Protein AF-A0A432DTK6-F1 (afdb_monomer_lite)

Organism: NCBI:txid651561

Foldseek 3Di:
DVVVVDDQCDADPVRDGLVNVCVVVVHDSVVVVVVVPDDDDPDPCPDAFWWALDLVDQFIWGRHDQFWIWTWFQDPQGIWIFTWTADPQFIFTDGTDPPGDDDPQDPRVQWDRPDGQWGWHDPDNFKIKIQGQATQGNVVRDHDCRFDRRDPDTDRIDMITGDD

Structure (mmCIF, N/CA/C/O backbone):
data_AF-A0A432DTK6-F1
#
_entry.id   AF-A0A432DTK6-F1
#
loop_
_atom_site.group_PDB
_atom_site.id
_atom_site.type_symbol
_atom_site.label_atom_id
_atom_site.label_alt_id
_atom_site.label_comp_id
_atom_site.label_asym_id
_atom_site.label_entity_id
_atom_site.label_seq_id
_atom_site.pdbx_PDB_ins_code
_atom_site.Cartn_x
_atom_site.Cartn_y
_atom_site.Cartn_z
_atom_site.occupancy
_atom_site.B_iso_or_equiv
_atom_site.auth_seq_id
_atom_site.auth_comp_id
_atom_site.auth_asym_id
_atom_site.auth_atom_id
_atom_site.pdbx_PDB_model_num
ATOM 1 N N . MET A 1 1 ? -12.826 -18.200 9.653 1.00 53.53 1 MET A N 1
ATOM 2 C CA . MET A 1 1 ? -12.630 -18.728 8.283 1.00 53.53 1 MET A CA 1
ATOM 3 C C . MET A 1 1 ? -13.730 -19.700 7.883 1.00 53.53 1 MET A C 1
ATOM 5 O O . MET A 1 1 ? -14.497 -19.315 7.019 1.00 53.53 1 MET A O 1
ATOM 9 N N . ILE A 1 2 ? -13.901 -20.875 8.508 1.00 51.69 2 ILE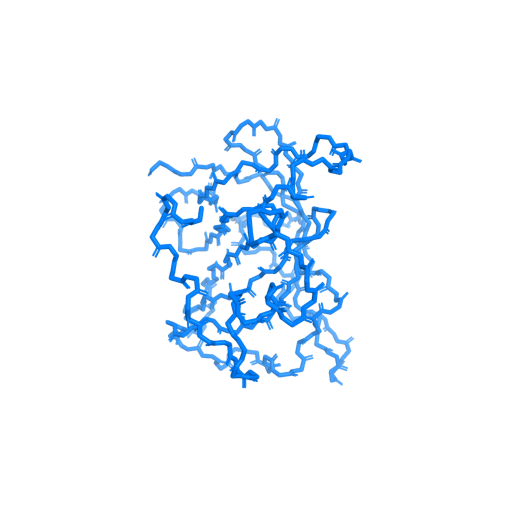 A N 1
ATOM 10 C CA . ILE A 1 2 ? -15.071 -21.742 8.206 1.00 51.69 2 ILE A CA 1
ATOM 11 C C . ILE A 1 2 ? -16.378 -21.043 8.609 1.00 51.69 2 ILE A C 1
ATOM 13 O O . ILE A 1 2 ? -17.285 -20.911 7.795 1.00 51.69 2 ILE A O 1
ATOM 17 N N . ASP A 1 3 ? -16.402 -20.431 9.797 1.00 49.16 3 ASP A N 1
ATOM 18 C CA . ASP A 1 3 ? -17.518 -19.582 10.254 1.00 49.16 3 ASP A CA 1
ATOM 19 C C . ASP A 1 3 ? -17.681 -18.283 9.438 1.00 49.16 3 ASP A C 1
ATOM 21 O O . ASP A 1 3 ? -18.629 -17.529 9.631 1.00 49.16 3 ASP A O 1
ATOM 25 N N . SER A 1 4 ? -16.746 -18.014 8.523 1.00 58.16 4 SER A N 1
ATOM 26 C CA . SER A 1 4 ? -16.719 -16.848 7.633 1.00 58.16 4 SER A CA 1
ATOM 27 C C . SER A 1 4 ? -16.966 -17.233 6.164 1.00 58.16 4 SER A C 1
ATOM 29 O O . SER A 1 4 ? -16.814 -16.385 5.292 1.00 58.16 4 SER A O 1
ATOM 31 N N . GLY A 1 5 ? -17.327 -18.495 5.885 1.00 54.75 5 GLY A N 1
ATOM 32 C CA . GLY A 1 5 ? -17.690 -18.978 4.547 1.00 54.75 5 GLY A CA 1
ATOM 33 C C . GLY A 1 5 ? -16.541 -19.485 3.666 1.00 54.75 5 GLY A C 1
ATOM 34 O O . GLY A 1 5 ? -16.762 -19.694 2.479 1.00 54.75 5 GLY A O 1
ATOM 35 N N . ALA A 1 6 ? -15.335 -19.689 4.205 1.00 68.00 6 ALA A N 1
ATOM 36 C CA . ALA A 1 6 ? -14.233 -20.283 3.443 1.00 68.00 6 ALA A CA 1
ATOM 37 C C . ALA A 1 6 ? -14.480 -21.783 3.191 1.00 68.00 6 ALA A C 1
ATOM 39 O O . ALA A 1 6 ? -14.769 -22.520 4.138 1.00 68.00 6 ALA A O 1
ATOM 40 N N . ASP A 1 7 ? -14.334 -22.230 1.939 1.00 77.88 7 ASP A N 1
ATOM 41 C CA . ASP A 1 7 ? -14.486 -23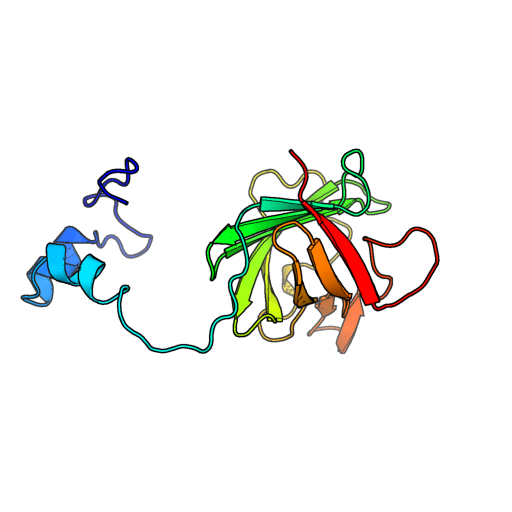.635 1.551 1.00 77.88 7 ASP A CA 1
ATOM 42 C C . ASP A 1 7 ? -13.167 -24.402 1.782 1.00 77.88 7 ASP A C 1
ATOM 44 O O . ASP A 1 7 ? -12.178 -24.170 1.085 1.00 77.88 7 ASP A O 1
ATOM 48 N N . PRO A 1 8 ? -13.113 -25.337 2.749 1.00 74.00 8 PRO A N 1
ATOM 49 C CA . PRO A 1 8 ? -11.894 -26.078 3.064 1.00 74.00 8 PRO A CA 1
ATOM 50 C C . PRO A 1 8 ? -11.476 -27.088 1.982 1.00 74.00 8 PRO A C 1
ATOM 52 O O . PRO A 1 8 ? -10.384 -27.659 2.073 1.00 74.00 8 PRO A O 1
ATOM 55 N N . PHE A 1 9 ? -12.335 -27.318 0.987 1.00 79.12 9 PHE A N 1
ATOM 56 C CA . PHE A 1 9 ? -12.090 -28.185 -0.162 1.00 79.12 9 PHE A CA 1
ATOM 57 C C . PHE A 1 9 ? -11.660 -27.407 -1.413 1.00 79.12 9 PHE A C 1
ATOM 59 O O . PHE A 1 9 ? -11.323 -28.030 -2.425 1.00 79.12 9 PHE A O 1
ATOM 66 N N . GLU A 1 10 ? -11.636 -26.071 -1.357 1.00 81.06 10 GLU A N 1
ATOM 67 C CA . GLU A 1 10 ? -11.115 -25.245 -2.442 1.00 81.06 10 GLU A CA 1
ATOM 68 C C . GLU A 1 10 ? -9.622 -25.539 -2.651 1.00 81.06 10 GLU A C 1
ATOM 70 O O . GLU A 1 10 ? -8.828 -25.600 -1.707 1.00 81.06 10 GLU A O 1
ATOM 75 N N . LYS A 1 11 ? -9.247 -25.783 -3.909 1.00 79.25 11 LYS A N 1
ATOM 76 C CA . LYS A 1 11 ? -7.884 -26.149 -4.296 1.00 79.25 11 LYS A CA 1
ATOM 77 C C . LYS A 1 11 ? -7.099 -24.913 -4.701 1.00 79.25 11 LYS A C 1
ATOM 79 O O . LYS A 1 11 ? -7.599 -24.076 -5.447 1.00 79.25 11 LYS A O 1
ATOM 84 N N . ASN A 1 12 ? -5.849 -24.836 -4.259 1.00 72.50 12 ASN A N 1
ATOM 85 C CA . ASN A 1 12 ? -4.926 -23.797 -4.705 1.00 72.50 12 ASN A CA 1
ATOM 86 C C . ASN A 1 12 ? -4.382 -24.086 -6.128 1.00 72.50 12 ASN A C 1
ATOM 88 O O . ASN A 1 12 ? -4.729 -25.083 -6.765 1.00 72.50 12 ASN A O 1
ATOM 92 N N . PHE A 1 13 ? -3.476 -23.233 -6.618 1.00 53.91 13 PHE A N 1
ATOM 93 C CA . PHE A 1 13 ? -2.807 -23.400 -7.920 1.00 53.91 13 PHE A CA 1
ATOM 94 C C . PHE A 1 13 ? -1.972 -24.686 -8.052 1.00 53.91 13 PHE A C 1
ATOM 96 O O . PHE A 1 13 ? -1.671 -25.112 -9.164 1.00 53.91 13 PHE A O 1
ATOM 103 N N . GLU A 1 14 ? -1.626 -25.317 -6.933 1.00 66.62 14 GLU A N 1
ATOM 104 C CA . GLU A 1 14 ? -0.903 -26.590 -6.859 1.00 66.62 14 GLU A CA 1
ATOM 105 C C . GLU A 1 14 ? -1.863 -27.789 -6.735 1.00 66.62 14 GLU A C 1
ATOM 107 O O . GLU A 1 14 ? -1.431 -28.922 -6.539 1.00 66.62 14 GLU A O 1
ATOM 112 N N . ASN A 1 15 ? -3.173 -27.562 -6.906 1.00 80.00 15 ASN A N 1
ATOM 113 C CA . ASN A 1 15 ? -4.243 -28.560 -6.833 1.00 80.00 15 ASN A CA 1
ATOM 114 C C . ASN A 1 15 ? -4.418 -29.249 -5.465 1.00 80.00 15 ASN A C 1
ATOM 116 O O . ASN A 1 15 ? -5.088 -30.287 -5.394 1.00 80.00 15 ASN A O 1
ATOM 120 N N . ILE A 1 16 ? -3.889 -28.668 -4.385 1.00 80.31 16 ILE A N 1
ATOM 121 C CA . ILE A 1 16 ? -4.045 -29.171 -3.016 1.00 80.31 16 ILE A CA 1
ATOM 122 C C . ILE A 1 16 ? -5.058 -28.309 -2.247 1.00 80.31 16 ILE A C 1
ATOM 124 O O . ILE A 1 16 ? -5.021 -27.078 -2.316 1.00 80.31 16 ILE A O 1
ATOM 128 N N . SER A 1 17 ? -6.001 -28.952 -1.549 1.00 83.38 17 SER A N 1
ATOM 129 C CA . SER A 1 17 ? -6.909 -28.273 -0.613 1.00 83.38 17 SER A CA 1
ATOM 130 C C . SER A 1 17 ? -6.340 -28.272 0.808 1.00 83.38 17 SER A C 1
ATOM 132 O O . SER A 1 17 ? -5.473 -29.081 1.152 1.00 83.38 17 SER A O 1
ATOM 134 N N . ALA A 1 18 ? -6.857 -27.397 1.673 1.00 77.44 18 ALA A N 1
ATOM 135 C CA . ALA A 1 18 ? -6.479 -27.389 3.089 1.00 77.44 18 ALA A CA 1
ATOM 136 C C . ALA A 1 18 ? -6.795 -28.735 3.774 1.00 77.44 18 ALA A C 1
ATOM 138 O O . ALA A 1 18 ? -6.061 -29.179 4.660 1.00 77.44 18 ALA A O 1
ATOM 139 N N . PHE A 1 19 ? -7.871 -29.402 3.346 1.00 80.25 19 PHE A N 1
ATOM 140 C CA . PHE A 1 19 ? -8.225 -30.739 3.815 1.00 80.25 19 PHE A CA 1
ATOM 141 C C . PHE A 1 19 ? -7.233 -31.812 3.338 1.00 80.25 19 PHE A C 1
ATOM 143 O O . PHE A 1 19 ? -6.810 -32.656 4.132 1.00 80.25 19 PHE A O 1
ATOM 150 N N . ASP A 1 20 ? -6.836 -31.768 2.062 1.00 83.25 20 ASP A N 1
ATOM 151 C CA . ASP A 1 20 ? -5.872 -32.714 1.485 1.00 83.25 20 ASP A CA 1
ATOM 152 C C . ASP A 1 20 ? -4.514 -32.620 2.193 1.00 83.25 20 ASP A C 1
ATOM 154 O O . ASP A 1 20 ? -3.953 -33.643 2.585 1.00 83.25 20 ASP A O 1
ATOM 158 N N . TYR A 1 21 ? -4.047 -31.398 2.463 1.00 81.94 21 TYR A N 1
ATOM 159 C CA . TYR A 1 21 ? -2.822 -31.150 3.222 1.00 81.94 21 TYR A CA 1
ATOM 160 C C . TYR A 1 21 ? -2.885 -31.738 4.640 1.00 81.94 21 TYR A C 1
ATOM 162 O O . TYR A 1 21 ? -1.972 -32.442 5.074 1.00 81.94 21 TYR A O 1
ATOM 170 N N . ALA A 1 22 ? -3.984 -31.509 5.370 1.00 81.56 22 ALA A N 1
ATOM 171 C CA . ALA A 1 22 ? -4.141 -32.048 6.723 1.00 81.56 22 ALA A CA 1
ATOM 172 C C . ALA A 1 22 ? -4.052 -33.581 6.749 1.00 81.56 22 ALA A C 1
ATOM 174 O O . ALA A 1 22 ? -3.420 -34.172 7.629 1.00 81.56 22 ALA A O 1
ATOM 175 N N . LYS A 1 23 ? -4.667 -34.217 5.746 1.00 81.81 23 LYS A N 1
ATOM 176 C CA . LYS A 1 23 ? -4.673 -35.667 5.573 1.00 81.81 23 LYS A CA 1
ATOM 177 C C . LYS A 1 23 ? -3.287 -36.214 5.231 1.00 81.81 23 LYS A C 1
ATOM 179 O O . LYS A 1 23 ? -2.899 -37.232 5.797 1.00 81.81 23 LYS A O 1
ATOM 184 N N . GLU A 1 24 ? -2.556 -35.564 4.329 1.00 86.81 24 GLU A N 1
ATOM 185 C CA . GLU A 1 24 ? -1.209 -35.981 3.920 1.00 86.81 24 GLU A CA 1
ATOM 186 C C . GLU A 1 24 ? -0.202 -35.895 5.074 1.00 86.81 24 GLU A C 1
ATOM 188 O O . GLU A 1 24 ? 0.614 -36.796 5.264 1.00 86.81 24 GLU A O 1
ATOM 193 N N . HIS A 1 25 ? -0.313 -34.855 5.901 1.00 79.44 25 HIS A N 1
ATOM 194 C CA . HIS A 1 25 ? 0.629 -34.588 6.988 1.00 79.44 25 HIS A CA 1
ATOM 195 C C . HIS A 1 25 ? 0.195 -35.147 8.355 1.00 79.44 25 HIS A C 1
ATOM 197 O O . HIS A 1 25 ? 0.879 -34.918 9.352 1.00 79.44 25 HIS A O 1
ATOM 203 N N . ASN A 1 26 ? -0.910 -35.903 8.414 1.00 82.12 26 ASN A N 1
ATOM 204 C CA . ASN A 1 26 ? -1.477 -36.491 9.636 1.00 82.12 26 ASN A CA 1
ATOM 205 C C . ASN A 1 26 ? -1.648 -35.474 10.784 1.00 82.12 26 ASN A C 1
ATOM 207 O O . ASN A 1 26 ? -1.416 -35.777 11.958 1.00 82.12 26 ASN A O 1
ATOM 211 N N . VAL A 1 27 ? -2.045 -34.252 10.435 1.00 80.56 27 VAL A N 1
ATOM 212 C CA . VAL A 1 27 ? -2.343 -33.178 11.386 1.00 80.56 27 VAL A CA 1
ATOM 213 C C . VAL A 1 27 ? -3.850 -32.997 11.491 1.00 80.56 27 VAL A C 1
ATOM 215 O O . VAL A 1 27 ? -4.592 -33.205 10.530 1.00 80.56 27 VAL A O 1
ATOM 218 N N . SER A 1 28 ? -4.331 -32.615 12.675 1.00 78.50 28 SER A N 1
ATOM 219 C CA . SER A 1 28 ? -5.750 -32.314 12.840 1.00 78.50 28 SER A CA 1
ATOM 220 C C . SER A 1 28 ? -6.115 -31.138 11.938 1.00 78.50 28 SER A C 1
ATOM 222 O O . SER A 1 28 ? -5.510 -30.072 12.006 1.00 78.50 28 SER A O 1
ATOM 224 N N . PHE A 1 29 ? -7.143 -31.304 11.109 1.00 71.44 29 PHE A N 1
ATOM 225 C CA . PHE A 1 29 ? -7.618 -30.216 10.259 1.00 71.44 29 PHE A CA 1
ATOM 226 C C . PHE A 1 29 ? -7.963 -28.965 11.087 1.00 71.44 29 PHE A C 1
ATOM 228 O O . PHE A 1 29 ? -7.653 -27.851 10.689 1.00 71.44 29 PHE A O 1
ATOM 235 N N . LEU A 1 30 ? -8.505 -29.145 12.297 1.00 67.50 30 LEU A N 1
ATOM 236 C CA . LEU A 1 30 ? -8.786 -28.044 13.221 1.00 67.50 30 LEU A CA 1
ATOM 237 C C . LEU A 1 30 ? -7.519 -27.437 13.849 1.00 67.50 30 LEU A C 1
ATOM 239 O O . LEU A 1 30 ? -7.531 -26.258 14.198 1.00 67.50 30 LEU A O 1
ATOM 243 N N . SER A 1 31 ? -6.421 -28.194 13.982 1.00 65.50 31 SER A N 1
ATOM 244 C CA . SER A 1 31 ? -5.167 -27.644 14.518 1.00 65.50 31 SER A CA 1
ATOM 245 C C . SER A 1 31 ? -4.482 -26.691 13.540 1.00 65.50 31 SER A C 1
ATOM 247 O O . SER A 1 31 ? -3.899 -25.712 13.991 1.00 65.50 31 SER A O 1
ATOM 249 N N . LEU A 1 32 ? -4.669 -26.874 12.223 1.00 61.25 32 LEU A N 1
ATOM 250 C CA . LEU A 1 32 ? -4.197 -25.925 11.199 1.00 61.25 32 LEU A CA 1
ATOM 251 C C . LEU A 1 32 ? -4.737 -24.496 11.392 1.00 61.25 32 LEU A C 1
ATOM 253 O O . LEU A 1 32 ? -4.135 -23.534 10.915 1.00 61.25 32 LEU A O 1
ATOM 257 N N . PHE A 1 33 ? -5.866 -24.350 12.093 1.00 63.31 33 PHE A N 1
ATOM 258 C CA . PHE A 1 33 ? -6.479 -23.055 12.394 1.00 63.31 33 PHE A CA 1
ATOM 259 C C . PHE A 1 33 ? -6.247 -22.593 13.838 1.00 63.31 33 PHE A C 1
ATOM 261 O O . PHE A 1 33 ? -6.401 -21.405 14.118 1.00 63.31 33 PHE A O 1
ATOM 268 N N . ASN A 1 34 ? -5.871 -23.498 14.747 1.00 56.69 34 ASN A N 1
ATOM 269 C CA . ASN A 1 34 ? -5.614 -23.168 16.151 1.00 56.69 34 ASN A CA 1
ATOM 270 C C . ASN A 1 34 ? -4.182 -22.671 16.395 1.00 56.69 34 ASN A C 1
ATOM 272 O O . ASN A 1 34 ? -3.989 -21.845 17.286 1.00 56.69 34 ASN A O 1
ATOM 276 N N . ASP A 1 35 ? -3.209 -23.077 15.574 1.00 49.66 35 ASP A N 1
ATOM 277 C CA . ASP A 1 35 ? -1.808 -22.646 15.721 1.00 49.66 35 ASP A CA 1
ATOM 278 C C . ASP A 1 35 ? -1.572 -21.169 15.353 1.00 49.66 35 ASP A C 1
ATOM 280 O O . ASP A 1 35 ? -0.511 -20.620 15.627 1.00 49.66 35 ASP A O 1
ATOM 284 N N . ARG A 1 36 ? -2.579 -20.465 14.812 1.00 50.25 36 ARG A N 1
ATOM 285 C CA . ARG A 1 36 ? -2.500 -19.012 14.564 1.00 50.25 36 ARG A CA 1
ATOM 286 C C . ARG A 1 36 ? -2.847 -18.144 15.779 1.00 50.25 36 ARG A C 1
ATOM 288 O O . ARG A 1 36 ? -2.830 -16.924 15.661 1.00 50.25 36 ARG A O 1
ATOM 295 N N . LYS A 1 37 ? -3.200 -18.732 16.931 1.00 47.34 37 LYS A N 1
ATOM 296 C CA . LYS A 1 37 ? -3.630 -17.965 18.118 1.00 47.34 37 LYS A CA 1
ATOM 297 C C . LYS A 1 37 ? -2.555 -17.697 19.169 1.00 47.34 37 LYS A C 1
ATOM 299 O O . LYS A 1 37 ? -2.839 -16.948 20.097 1.00 47.34 37 LYS A O 1
ATOM 304 N N . HIS A 1 38 ? -1.342 -18.226 19.037 1.00 41.69 38 HIS A N 1
ATOM 305 C CA . HIS A 1 38 ? -0.266 -17.910 19.976 1.00 41.69 38 HIS A CA 1
ATOM 306 C C . HIS A 1 38 ? 1.101 -17.903 19.300 1.00 41.69 38 HIS A C 1
ATOM 308 O O . HIS A 1 38 ? 1.870 -18.847 19.422 1.00 41.69 38 HIS A O 1
ATOM 314 N N . ASP A 1 39 ? 1.423 -16.777 18.673 1.00 39.03 39 ASP A N 1
ATOM 315 C CA . ASP A 1 39 ? 2.794 -16.286 18.681 1.00 39.03 39 ASP A CA 1
ATOM 316 C C . ASP A 1 39 ? 2.778 -14.904 19.330 1.00 39.03 39 ASP A C 1
ATOM 318 O O . ASP A 1 39 ? 2.098 -13.986 18.870 1.00 39.03 39 ASP A O 1
ATOM 322 N N . ASN A 1 40 ? 3.487 -14.783 20.451 1.00 44.97 40 ASN A N 1
ATOM 323 C CA . ASN A 1 40 ? 3.722 -13.520 21.136 1.00 44.97 40 ASN A CA 1
ATOM 324 C C . ASN A 1 40 ? 4.492 -12.584 20.192 1.00 44.97 40 ASN A C 1
ATOM 326 O O . ASN A 1 40 ? 5.719 -12.647 20.118 1.00 44.97 40 ASN A O 1
ATOM 330 N N . LYS A 1 41 ? 3.786 -11.711 19.475 1.00 42.56 41 LYS A N 1
ATOM 331 C CA . LYS A 1 41 ? 4.362 -10.520 18.848 1.00 42.56 41 LYS A CA 1
ATOM 332 C C . LYS A 1 41 ? 3.824 -9.306 19.582 1.00 42.56 41 LYS A C 1
ATOM 334 O O . LYS A 1 41 ? 2.622 -9.206 19.788 1.00 42.56 41 LYS A O 1
ATOM 339 N N . GLU A 1 42 ? 4.739 -8.436 20.000 1.00 44.94 42 GLU A N 1
ATOM 340 C CA . GLU A 1 42 ? 4.446 -7.136 20.602 1.00 44.94 42 GLU A CA 1
ATOM 341 C C . GLU A 1 42 ? 3.267 -6.453 19.895 1.00 44.94 42 GLU A C 1
ATOM 343 O O . GLU A 1 42 ? 3.250 -6.353 18.664 1.00 44.94 42 GLU A O 1
ATOM 348 N N . ASP A 1 43 ? 2.292 -6.024 20.702 1.00 42.53 43 ASP A N 1
ATOM 349 C CA . ASP A 1 43 ? 1.014 -5.433 20.310 1.00 42.53 43 ASP A CA 1
ATOM 350 C C . ASP A 1 43 ? 1.192 -4.261 19.336 1.00 42.53 43 ASP A C 1
ATOM 352 O O . ASP A 1 43 ? 1.257 -3.089 19.703 1.00 42.53 43 ASP A O 1
ATOM 356 N N . THR A 1 44 ? 1.214 -4.580 18.051 1.00 49.56 44 THR A N 1
ATOM 357 C CA . THR A 1 44 ? 0.895 -3.646 16.979 1.00 49.56 44 THR A CA 1
ATOM 358 C C . THR A 1 44 ? -0.514 -3.992 16.542 1.00 49.56 44 THR A C 1
ATOM 360 O O . THR A 1 44 ? -0.732 -4.739 15.594 1.00 49.56 44 THR A O 1
ATOM 363 N N . VAL A 1 45 ? -1.498 -3.494 17.298 1.00 58.94 45 VAL A N 1
ATOM 364 C CA . VAL A 1 45 ? -2.912 -3.608 16.928 1.00 58.94 45 VAL A CA 1
ATOM 365 C C . VAL A 1 45 ? -3.147 -2.672 15.746 1.00 58.94 45 VAL A C 1
ATOM 367 O O . VAL A 1 45 ? -3.599 -1.538 15.894 1.00 58.94 45 VAL A O 1
ATOM 370 N N . ILE A 1 46 ? -2.763 -3.118 14.555 1.00 64.50 46 ILE A N 1
ATOM 371 C CA . ILE A 1 46 ? -3.213 -2.498 13.320 1.00 64.50 46 ILE A CA 1
ATOM 372 C C . ILE A 1 46 ? -4.691 -2.864 13.198 1.00 64.50 46 ILE A C 1
ATOM 374 O O . ILE A 1 46 ? -5.047 -4.030 13.036 1.00 64.50 46 ILE A O 1
ATOM 378 N N . VAL A 1 47 ? -5.556 -1.864 13.336 1.00 78.00 47 VAL A N 1
ATOM 379 C CA . VAL A 1 47 ? -7.000 -2.067 13.266 1.00 78.00 47 VAL A CA 1
ATOM 380 C C . VAL A 1 47 ? -7.406 -2.177 11.796 1.00 78.00 47 VAL A C 1
ATOM 382 O O . VAL A 1 47 ? -7.059 -1.332 10.975 1.00 78.00 47 VAL A O 1
ATOM 385 N N . GLU A 1 48 ? -8.163 -3.217 11.460 1.00 91.00 48 GLU A N 1
ATOM 386 C CA . GLU A 1 48 ? -8.760 -3.382 10.132 1.00 91.00 48 GLU A CA 1
ATOM 387 C C . GLU A 1 48 ? -9.618 -2.159 9.778 1.00 91.00 48 GLU A C 1
ATOM 389 O O . GLU A 1 48 ? -10.342 -1.616 10.624 1.00 91.00 48 GLU A O 1
ATOM 394 N N . GLY A 1 49 ? -9.567 -1.699 8.531 1.00 93.69 49 GLY A N 1
ATOM 395 C CA . GLY A 1 49 ? -10.315 -0.515 8.125 1.00 93.69 49 GLY A CA 1
ATOM 396 C C . GLY A 1 49 ? -9.827 0.141 6.846 1.00 93.69 49 GLY A C 1
ATOM 397 O O . GLY A 1 49 ? -8.788 -0.198 6.287 1.00 93.69 49 GLY A O 1
ATOM 398 N N . ILE A 1 50 ? -10.607 1.117 6.387 1.00 95.62 50 ILE A N 1
ATOM 399 C CA . ILE A 1 50 ? -10.272 1.951 5.236 1.00 95.62 50 ILE A CA 1
ATOM 400 C C . ILE A 1 50 ? -9.737 3.272 5.770 1.00 95.62 50 ILE A C 1
ATOM 402 O O . ILE A 1 50 ? -10.484 4.035 6.374 1.00 95.62 50 ILE A O 1
ATOM 406 N N . TYR A 1 51 ? -8.466 3.552 5.527 1.00 95.19 51 TYR A N 1
ATOM 407 C CA . TYR A 1 51 ? -7.784 4.749 5.989 1.00 95.19 51 TYR A CA 1
ATOM 408 C C . TYR A 1 51 ? -7.533 5.707 4.831 1.00 95.19 51 TYR A C 1
ATOM 410 O O . TYR A 1 51 ? -6.994 5.320 3.789 1.00 95.19 51 TYR A O 1
ATOM 418 N N . LYS A 1 52 ? -7.927 6.968 5.006 1.00 93.94 52 LYS A N 1
ATOM 419 C CA . LYS A 1 52 ? -7.796 8.015 3.987 1.00 93.94 52 LYS A CA 1
ATOM 420 C C . LYS A 1 52 ? -7.420 9.348 4.622 1.00 93.94 52 LYS A C 1
ATOM 422 O O . LYS A 1 52 ? -7.631 9.563 5.811 1.00 93.94 52 LYS A O 1
ATOM 427 N N . ASN A 1 53 ? -6.874 10.251 3.812 1.00 89.31 53 ASN A N 1
ATOM 428 C CA . ASN A 1 53 ? -6.598 11.623 4.246 1.00 89.31 53 ASN A CA 1
ATOM 429 C C . ASN A 1 53 ? -7.889 12.377 4.594 1.00 89.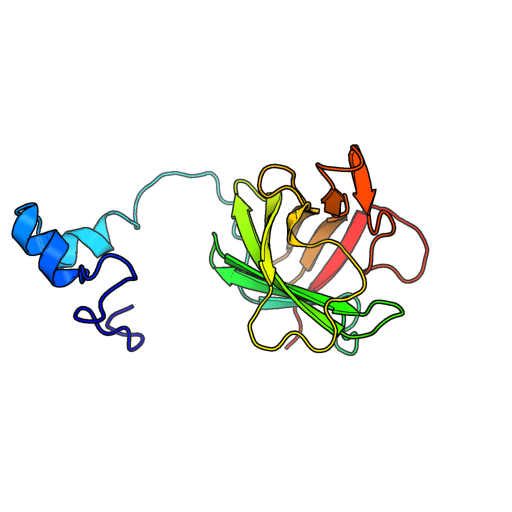31 53 ASN A C 1
ATOM 431 O O . ASN A 1 53 ? -8.022 12.979 5.651 1.00 89.31 53 ASN A O 1
ATOM 435 N N . ASP A 1 54 ? -8.855 12.291 3.689 1.00 85.12 54 ASP A N 1
ATOM 436 C CA . ASP A 1 54 ? -10.235 12.663 3.919 1.00 85.12 54 ASP A CA 1
ATOM 437 C C . ASP A 1 54 ? -11.095 11.535 3.345 1.00 85.12 54 ASP A C 1
ATOM 439 O O . ASP A 1 54 ? -10.731 10.898 2.353 1.00 85.12 54 ASP A O 1
ATOM 443 N N . CYS A 1 55 ? -12.238 11.242 3.961 1.00 86.88 55 CYS A N 1
ATOM 444 C CA . CYS A 1 55 ? -13.074 10.113 3.542 1.00 86.88 55 CYS A CA 1
ATOM 445 C C . CYS A 1 55 ? -13.746 10.284 2.171 1.00 86.88 55 CYS A C 1
ATOM 447 O O . CYS A 1 55 ? -14.579 9.463 1.788 1.00 86.88 55 CYS A O 1
ATOM 449 N N . LYS A 1 56 ? -13.386 11.331 1.422 1.00 85.88 56 LYS A N 1
ATOM 450 C CA . LYS A 1 56 ? -13.810 11.575 0.044 1.00 85.88 56 LYS A CA 1
ATOM 451 C C . LYS A 1 56 ? -12.696 11.271 -0.962 1.00 85.88 56 LYS A C 1
ATOM 453 O O . LYS A 1 56 ? -13.007 11.081 -2.132 1.00 85.88 56 LYS A O 1
ATOM 458 N N . SER A 1 57 ? -11.441 11.186 -0.518 1.00 87.12 57 SER A N 1
ATOM 459 C CA . SER A 1 57 ? -10.289 10.870 -1.357 1.00 87.12 57 SER A CA 1
ATOM 460 C C . SER A 1 57 ? -10.414 9.487 -1.992 1.00 87.12 57 SER A C 1
ATOM 462 O O . SER A 1 57 ? -10.897 8.527 -1.381 1.00 87.12 57 SER A O 1
ATOM 464 N N . GLU A 1 58 ? -9.963 9.372 -3.235 1.00 88.50 58 GLU A N 1
ATOM 465 C CA . GLU A 1 58 ? -9.880 8.095 -3.944 1.00 88.50 58 GLU A CA 1
ATOM 466 C C . GLU A 1 58 ? -8.625 7.312 -3.550 1.00 88.50 58 GLU A C 1
ATOM 468 O O . GLU A 1 58 ? -8.660 6.085 -3.549 1.00 88.50 58 GLU A O 1
ATOM 473 N N . THR A 1 59 ? -7.561 8.003 -3.128 1.00 91.81 59 THR A N 1
ATOM 474 C CA . THR A 1 59 ? -6.389 7.362 -2.529 1.00 91.81 59 THR A CA 1
ATOM 475 C C . THR A 1 59 ? -6.730 6.871 -1.125 1.00 91.81 59 THR A C 1
ATOM 477 O O . THR A 1 59 ? -7.230 7.631 -0.289 1.00 91.81 59 THR A O 1
ATOM 480 N N . GLY A 1 60 ? -6.434 5.606 -0.839 1.00 94.62 60 GLY A N 1
ATOM 481 C CA . GLY A 1 60 ? -6.745 5.000 0.449 1.00 94.62 60 GLY A CA 1
ATOM 482 C C . GLY A 1 60 ? -5.951 3.734 0.724 1.00 94.62 60 GLY A C 1
ATOM 483 O O . GLY A 1 60 ? -5.631 2.976 -0.186 1.00 94.62 60 GLY A O 1
ATOM 484 N N . LEU A 1 61 ? -5.664 3.496 2.000 1.00 96.00 61 LEU A N 1
ATOM 485 C CA . LEU A 1 61 ? -5.080 2.253 2.484 1.00 96.00 61 LEU A CA 1
ATOM 486 C C . LEU A 1 61 ? -6.181 1.420 3.141 1.00 96.00 61 LEU A C 1
ATOM 488 O O . LEU A 1 61 ? -6.811 1.860 4.096 1.00 96.00 61 LEU A O 1
ATOM 492 N N . ILE A 1 62 ? -6.431 0.225 2.623 1.00 95.88 62 ILE A N 1
ATOM 493 C CA . ILE A 1 62 ? -7.477 -0.678 3.102 1.00 95.88 62 ILE A CA 1
ATOM 494 C C . ILE A 1 62 ? -6.786 -1.834 3.805 1.00 95.88 62 ILE A C 1
ATOM 496 O O . ILE A 1 62 ? -6.233 -2.707 3.147 1.00 95.88 62 ILE A O 1
ATOM 500 N N . ILE A 1 63 ? -6.805 -1.836 5.129 1.00 95.38 63 ILE A N 1
ATOM 501 C CA . ILE A 1 63 ? -6.204 -2.891 5.938 1.00 95.38 63 ILE A CA 1
ATOM 502 C C . ILE A 1 63 ? -7.264 -3.960 6.173 1.00 95.38 63 ILE A C 1
ATOM 504 O O . ILE A 1 63 ? -8.321 -3.666 6.734 1.00 95.38 63 ILE A O 1
ATOM 508 N N . LEU A 1 64 ? -6.991 -5.175 5.698 1.00 93.12 64 LEU A N 1
ATOM 509 C CA . LEU A 1 64 ? -7.919 -6.303 5.776 1.00 93.12 64 LEU A CA 1
ATOM 510 C C . LEU A 1 64 ? -7.677 -7.138 7.027 1.00 93.12 64 LEU A C 1
ATOM 512 O O . LEU A 1 64 ? -8.634 -7.589 7.637 1.00 93.12 64 LEU A O 1
ATOM 516 N N . ASP A 1 65 ? -6.404 -7.344 7.362 1.00 91.00 65 ASP A N 1
ATOM 517 C CA . ASP A 1 65 ? -5.930 -8.079 8.530 1.00 91.00 65 ASP A CA 1
ATOM 518 C C . ASP A 1 65 ? -4.468 -7.674 8.834 1.00 91.00 65 ASP A C 1
ATOM 520 O O . ASP A 1 65 ? -3.948 -6.702 8.278 1.00 91.00 65 ASP A O 1
ATOM 524 N N . ALA A 1 66 ? -3.796 -8.406 9.726 1.00 88.81 66 ALA A N 1
ATOM 525 C CA . ALA A 1 66 ? -2.424 -8.120 10.154 1.00 88.81 66 ALA A CA 1
ATOM 526 C C . ALA A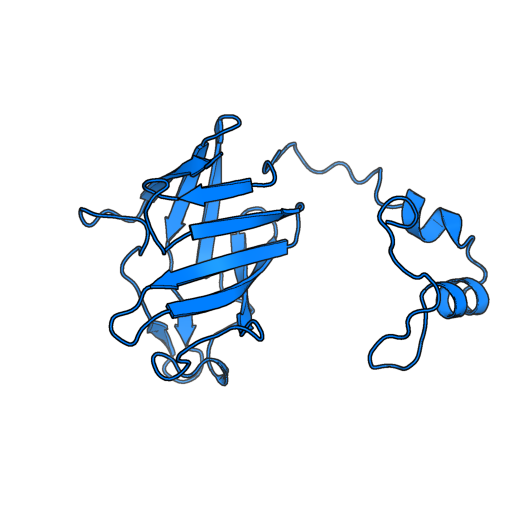 1 66 ? -1.350 -8.301 9.060 1.00 88.81 66 ALA A C 1
ATOM 528 O O . ALA A 1 66 ? -0.226 -7.827 9.229 1.00 88.81 66 ALA A O 1
ATOM 529 N N . GLU A 1 67 ? -1.665 -8.997 7.967 1.00 92.31 67 GLU A N 1
ATOM 530 C CA . GLU A 1 67 ? -0.724 -9.377 6.907 1.00 92.31 67 GLU A CA 1
ATOM 531 C C . GLU A 1 67 ? -1.137 -8.843 5.528 1.00 92.31 67 GLU A C 1
ATOM 533 O O . GLU A 1 67 ? -0.301 -8.773 4.627 1.00 92.31 67 GLU A O 1
ATOM 538 N N . ASN A 1 68 ? -2.395 -8.437 5.343 1.00 94.44 68 ASN A N 1
ATOM 539 C CA . ASN A 1 68 ? -2.960 -8.116 4.037 1.00 94.44 68 ASN A CA 1
ATOM 540 C C . ASN A 1 68 ? -3.596 -6.724 3.998 1.00 94.44 68 ASN A C 1
ATOM 542 O O . ASN A 1 68 ? -4.375 -6.328 4.869 1.00 94.44 68 ASN A O 1
ATOM 546 N N . ALA A 1 69 ? -3.325 -6.000 2.911 1.00 96.00 69 ALA A N 1
ATOM 547 C CA . ALA A 1 69 ? -3.958 -4.723 2.618 1.00 96.00 69 ALA A CA 1
ATOM 548 C C . ALA A 1 69 ? -4.176 -4.517 1.115 1.00 96.00 69 ALA A C 1
ATOM 550 O O . ALA A 1 69 ? -3.550 -5.160 0.272 1.00 96.00 69 ALA A O 1
ATOM 551 N N . TYR A 1 70 ? -5.031 -3.556 0.778 1.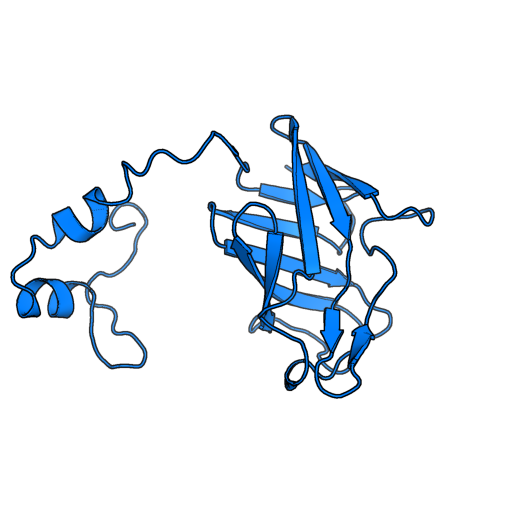00 96.44 70 TYR A N 1
ATOM 552 C CA . TYR A 1 70 ? -5.042 -2.923 -0.533 1.00 96.44 70 TYR A CA 1
ATOM 553 C C . TYR A 1 70 ? -4.575 -1.480 -0.436 1.00 96.44 70 TYR A C 1
ATOM 555 O O . TYR A 1 70 ? -4.842 -0.789 0.547 1.00 96.44 70 TYR A O 1
ATOM 563 N N . LEU A 1 71 ? -3.928 -1.012 -1.495 1.00 94.88 71 LEU A N 1
ATOM 564 C CA . LEU A 1 71 ? -3.626 0.395 -1.688 1.00 94.88 71 LEU A CA 1
ATOM 565 C C . LEU A 1 71 ? -4.336 0.881 -2.947 1.00 94.88 71 LEU A C 1
ATOM 567 O O . LEU A 1 71 ? -4.044 0.434 -4.056 1.00 94.88 71 LEU A O 1
ATOM 571 N N . ASP A 1 72 ? -5.265 1.802 -2.745 1.00 93.56 72 ASP A N 1
ATOM 572 C CA . ASP A 1 72 ? -5.906 2.560 -3.804 1.00 93.56 72 ASP A CA 1
ATOM 573 C C . ASP A 1 72 ? -5.067 3.801 -4.072 1.00 93.56 72 ASP A C 1
ATOM 575 O O . ASP A 1 72 ? -4.823 4.591 -3.159 1.00 93.56 72 ASP A O 1
ATOM 579 N N . LEU A 1 73 ? -4.630 3.974 -5.316 1.00 89.75 73 LEU A N 1
ATOM 580 C CA . LEU A 1 73 ? -3.897 5.151 -5.763 1.00 89.75 73 LEU A CA 1
ATOM 581 C C . LEU A 1 73 ? -4.638 5.813 -6.908 1.00 89.75 73 LEU A C 1
ATOM 583 O O . LEU A 1 73 ? -4.925 5.179 -7.927 1.00 89.75 73 LEU A O 1
ATOM 587 N N . MET A 1 74 ? -4.865 7.113 -6.759 1.00 85.69 74 MET A N 1
ATOM 588 C CA . MET A 1 74 ? -5.146 7.973 -7.894 1.00 85.69 74 MET A CA 1
ATOM 589 C C . MET A 1 74 ? -3.834 8.565 -8.408 1.00 85.69 74 MET A C 1
ATOM 591 O O . MET A 1 74 ? -3.103 9.235 -7.680 1.00 85.69 74 MET A O 1
ATOM 595 N N . THR A 1 75 ? -3.529 8.295 -9.670 1.00 75.88 75 THR A N 1
ATOM 596 C CA . THR A 1 75 ? -2.376 8.835 -10.393 1.00 75.88 75 THR A CA 1
ATOM 597 C C . THR A 1 75 ? -2.862 9.777 -11.495 1.00 75.88 75 THR A C 1
ATOM 599 O O . THR A 1 75 ? -4.055 9.843 -11.789 1.00 75.88 75 THR A O 1
ATOM 602 N N . HIS A 1 76 ? -1.948 10.495 -12.149 1.00 73.69 76 HIS A N 1
ATOM 603 C CA . HIS A 1 76 ? -2.297 11.331 -13.303 1.00 73.69 76 HIS A CA 1
ATOM 604 C C . HIS A 1 76 ? -2.921 10.534 -14.465 1.00 73.69 76 HIS A C 1
ATOM 606 O O . HIS A 1 76 ? -3.717 11.086 -15.221 1.00 73.69 76 HIS A O 1
ATOM 612 N N . ASP A 1 77 ? -2.592 9.245 -14.581 1.00 73.44 77 ASP A N 1
ATOM 613 C CA . ASP A 1 77 ? -3.120 8.350 -15.613 1.00 73.44 77 ASP A CA 1
ATOM 614 C C . ASP A 1 77 ? -4.405 7.633 -15.191 1.00 73.44 77 ASP A C 1
ATOM 616 O O . ASP A 1 77 ? -4.984 6.908 -15.997 1.00 73.44 77 ASP A O 1
ATOM 620 N N . GLY A 1 78 ? -4.850 7.806 -13.944 1.00 80.00 78 GLY A N 1
ATOM 621 C CA . GLY A 1 78 ? -6.061 7.194 -13.412 1.00 80.00 78 GLY A CA 1
ATOM 622 C C . GLY A 1 78 ? -5.838 6.338 -12.168 1.00 80.00 78 GLY A C 1
ATOM 623 O O . GLY A 1 78 ? -4.875 6.514 -11.418 1.00 80.00 78 GLY A O 1
ATOM 624 N N . TYR A 1 79 ? -6.786 5.431 -11.936 1.00 85.81 79 TYR A N 1
ATOM 625 C CA . TYR A 1 79 ? -6.950 4.705 -10.681 1.00 85.81 79 TYR A CA 1
ATOM 626 C C . TYR A 1 79 ? -6.373 3.289 -10.737 1.00 85.81 79 TYR A C 1
ATOM 628 O O . TYR A 1 79 ? -6.770 2.465 -11.565 1.00 85.81 79 TYR A O 1
ATOM 636 N N . VAL A 1 80 ? -5.534 2.955 -9.762 1.00 87.81 80 VAL A N 1
ATOM 637 C CA . VAL A 1 80 ? -5.020 1.598 -9.571 1.00 87.81 80 VAL A CA 1
ATOM 638 C C . VAL A 1 80 ? -5.293 1.112 -8.154 1.00 87.81 80 VAL A C 1
ATOM 640 O O . VAL A 1 80 ? -5.097 1.840 -7.183 1.00 87.81 80 VAL A O 1
ATOM 643 N N . ARG A 1 81 ? -5.724 -0.150 -8.045 1.00 91.31 81 ARG A N 1
ATOM 644 C CA . ARG A 1 81 ? -5.807 -0.875 -6.777 1.00 91.31 81 ARG A CA 1
ATOM 645 C C . ARG A 1 81 ? -4.720 -1.936 -6.743 1.00 91.31 81 ARG A C 1
ATOM 647 O O . ARG A 1 81 ? -4.653 -2.803 -7.614 1.00 91.31 81 ARG A O 1
ATOM 654 N N . LEU A 1 82 ? -3.896 -1.881 -5.712 1.00 92.44 82 LEU A N 1
ATOM 655 C CA . LEU A 1 82 ? -2.738 -2.744 -5.527 1.00 92.44 82 LEU A CA 1
ATOM 656 C C . LEU A 1 82 ? -2.983 -3.688 -4.360 1.00 92.44 82 LEU A C 1
ATOM 658 O O . LEU A 1 82 ? -3.480 -3.263 -3.319 1.00 92.44 82 LEU A O 1
ATOM 662 N N . VAL A 1 83 ? -2.618 -4.954 -4.531 1.00 94.62 83 VAL A N 1
ATOM 663 C CA . VAL A 1 83 ? -2.522 -5.927 -3.443 1.00 94.62 83 VAL A CA 1
ATOM 664 C C . VAL A 1 83 ? -1.213 -5.679 -2.708 1.00 94.62 83 VAL A C 1
ATOM 666 O O . VAL A 1 83 ? -0.145 -5.652 -3.328 1.00 94.62 83 VAL A O 1
ATOM 669 N N . MET A 1 84 ? -1.303 -5.521 -1.394 1.00 96.06 84 MET A N 1
ATOM 670 C CA . MET A 1 84 ? -0.182 -5.194 -0.527 1.00 96.06 84 MET A CA 1
ATOM 671 C C . MET A 1 84 ? -0.034 -6.241 0.578 1.00 96.06 84 MET A C 1
ATOM 673 O O . MET A 1 84 ? -1.024 -6.793 1.058 1.00 96.06 84 MET A O 1
ATOM 677 N N . ALA A 1 85 ? 1.205 -6.481 0.996 1.00 95.62 85 ALA A N 1
ATOM 678 C CA . ALA A 1 85 ? 1.529 -7.337 2.133 1.00 95.62 85 ALA A CA 1
ATOM 679 C C . ALA A 1 85 ? 2.063 -6.490 3.291 1.00 95.62 85 ALA A C 1
ATOM 681 O O . ALA A 1 85 ? 2.841 -5.566 3.065 1.00 95.62 85 ALA A O 1
ATOM 682 N N . ILE A 1 86 ? 1.674 -6.816 4.519 1.00 94.69 86 ILE A N 1
ATOM 683 C CA . ILE A 1 86 ? 2.117 -6.151 5.744 1.00 94.69 86 ILE A CA 1
ATOM 684 C C . ILE A 1 86 ? 3.096 -7.071 6.474 1.00 94.69 86 ILE A C 1
ATOM 686 O O . ILE A 1 86 ? 2.812 -8.241 6.725 1.00 94.69 86 ILE A O 1
ATOM 690 N N . LYS A 1 87 ? 4.265 -6.542 6.841 1.00 93.50 87 LYS A N 1
ATOM 691 C CA . LYS A 1 87 ? 5.257 -7.245 7.660 1.00 93.50 87 LYS A CA 1
ATOM 692 C C . LYS A 1 87 ? 5.953 -6.259 8.584 1.00 93.50 87 LYS A C 1
ATOM 694 O O . LYS A 1 87 ? 6.664 -5.380 8.117 1.00 93.50 87 LYS A O 1
ATOM 699 N N . ASN A 1 88 ? 5.802 -6.441 9.896 1.00 90.25 88 ASN A N 1
ATOM 700 C CA . ASN A 1 88 ? 6.411 -5.574 10.915 1.00 90.25 88 ASN A CA 1
ATOM 701 C C . ASN A 1 88 ? 6.129 -4.080 10.657 1.00 90.25 88 ASN A C 1
ATOM 703 O O . ASN A 1 88 ? 7.052 -3.265 10.674 1.00 90.25 88 ASN A O 1
ATOM 707 N N . ASN A 1 89 ? 4.862 -3.750 10.378 1.00 91.25 89 ASN A N 1
ATOM 708 C CA . ASN A 1 89 ? 4.369 -2.416 10.015 1.00 91.25 89 ASN A CA 1
ATOM 709 C C . ASN A 1 89 ? 4.857 -1.839 8.676 1.00 91.25 89 ASN A C 1
ATOM 711 O O . ASN A 1 89 ? 4.399 -0.772 8.264 1.00 91.25 89 ASN A O 1
ATOM 715 N N . ASP A 1 90 ? 5.751 -2.528 7.980 1.00 95.69 90 ASP A N 1
ATOM 716 C CA . ASP A 1 90 ? 6.148 -2.169 6.630 1.00 95.69 90 ASP A CA 1
ATOM 717 C C . ASP A 1 90 ? 5.167 -2.795 5.631 1.00 95.69 90 ASP A C 1
ATOM 719 O O . ASP A 1 90 ? 4.769 -3.955 5.769 1.00 95.69 90 ASP A O 1
ATOM 723 N N . ILE A 1 91 ? 4.766 -2.024 4.623 1.00 96.06 91 ILE A N 1
ATOM 724 C CA . ILE A 1 91 ? 3.815 -2.439 3.595 1.00 96.06 91 ILE A CA 1
ATOM 725 C C . ILE A 1 91 ? 4.539 -2.560 2.258 1.00 96.06 91 ILE A C 1
ATOM 727 O O . ILE A 1 91 ? 5.146 -1.609 1.764 1.00 96.06 91 ILE A O 1
ATOM 731 N N . PHE A 1 92 ? 4.440 -3.737 1.656 1.00 97.31 92 PHE A N 1
ATOM 732 C CA . PHE A 1 92 ? 5.131 -4.133 0.437 1.00 97.31 92 PHE A CA 1
ATOM 733 C C . PHE A 1 92 ? 4.138 -4.268 -0.707 1.00 97.31 92 PHE A C 1
ATOM 735 O O . PHE A 1 92 ? 3.014 -4.736 -0.516 1.00 97.31 92 PHE A O 1
ATOM 742 N N . PHE A 1 93 ? 4.563 -3.889 -1.910 1.00 95.19 93 PHE A N 1
ATOM 743 C CA . PHE A 1 93 ? 3.824 -4.235 -3.117 1.00 95.19 93 PHE A CA 1
ATOM 744 C C . PHE A 1 93 ? 3.860 -5.752 -3.318 1.00 95.19 93 PHE A C 1
ATOM 746 O O . PHE A 1 93 ? 4.916 -6.364 -3.170 1.00 95.19 93 PHE A O 1
ATOM 753 N N . ASN A 1 94 ? 2.718 -6.346 -3.662 1.00 93.69 94 ASN A N 1
ATOM 754 C CA . ASN A 1 94 ? 2.621 -7.764 -3.997 1.00 93.69 94 ASN A CA 1
ATOM 755 C C . ASN A 1 94 ? 2.196 -7.952 -5.463 1.00 93.69 94 ASN A C 1
ATOM 757 O O . ASN A 1 94 ? 2.921 -8.543 -6.261 1.00 93.69 94 ASN A O 1
ATOM 761 N N . SER A 1 95 ? 1.030 -7.422 -5.846 1.00 90.62 95 SER A N 1
ATOM 762 C CA . SER A 1 95 ? 0.519 -7.537 -7.220 1.00 90.62 95 SER A CA 1
ATOM 763 C C . SER A 1 95 ? -0.540 -6.482 -7.556 1.00 90.62 95 SER A C 1
ATOM 765 O O . SER A 1 95 ? -1.020 -5.753 -6.688 1.00 90.62 95 SER A O 1
ATOM 767 N N . LEU A 1 96 ? -0.922 -6.387 -8.833 1.00 87.62 96 LEU A N 1
ATOM 768 C CA . LEU A 1 96 ? -2.087 -5.608 -9.261 1.00 87.62 96 LEU A CA 1
ATOM 769 C C . LEU A 1 96 ? -3.381 -6.345 -8.893 1.00 87.62 96 LEU A C 1
ATOM 771 O O . LEU A 1 96 ? -3.504 -7.542 -9.151 1.00 87.62 96 LEU A O 1
ATOM 775 N N . ALA A 1 97 ? -4.381 -5.635 -8.367 1.00 83.38 97 ALA A N 1
ATOM 776 C CA . ALA A 1 97 ? -5.707 -6.217 -8.188 1.00 83.38 97 ALA A CA 1
ATOM 777 C C . ALA A 1 97 ? -6.443 -6.322 -9.536 1.00 83.38 97 ALA A C 1
ATOM 779 O O . ALA A 1 97 ? -6.275 -5.479 -10.422 1.00 83.38 97 ALA A O 1
ATOM 780 N N . ALA A 1 98 ? -7.344 -7.302 -9.663 1.00 66.88 98 ALA A N 1
ATOM 781 C CA . ALA A 1 98 ? -8.094 -7.576 -10.897 1.00 66.88 98 ALA A CA 1
ATOM 782 C C . ALA A 1 98 ? -8.989 -6.411 -11.383 1.00 66.88 98 ALA A C 1
ATOM 784 O O . ALA A 1 98 ? -9.413 -6.396 -12.535 1.00 66.88 98 ALA A O 1
ATOM 785 N N . ILE A 1 99 ? -9.277 -5.429 -10.519 1.00 63.66 99 ILE A N 1
ATOM 786 C CA . ILE A 1 99 ? -10.151 -4.273 -10.798 1.00 63.66 99 ILE A CA 1
ATOM 787 C C . ILE A 1 99 ? -9.339 -3.045 -11.266 1.00 63.66 99 ILE A C 1
ATOM 789 O O . ILE A 1 99 ? -9.894 -1.967 -11.461 1.00 63.66 99 ILE A O 1
ATOM 793 N N . THR A 1 100 ? -8.027 -3.179 -11.476 1.00 63.47 100 THR A N 1
ATOM 794 C CA . THR A 1 100 ? -7.164 -2.064 -11.895 1.00 63.47 100 THR A CA 1
ATOM 795 C C . THR A 1 100 ? -7.630 -1.464 -13.222 1.00 63.47 100 THR A C 1
ATOM 797 O O . THR A 1 100 ? -7.612 -2.119 -14.264 1.00 63.47 100 THR A O 1
ATOM 800 N N . ARG A 1 101 ? -8.047 -0.194 -13.186 1.00 58.53 101 ARG A N 1
ATOM 801 C CA . ARG A 1 101 ? -8.468 0.570 -14.359 1.00 58.53 101 ARG A CA 1
ATOM 802 C C . ARG A 1 101 ? -7.355 1.553 -14.691 1.00 58.53 101 ARG A C 1
ATOM 804 O O . ARG A 1 101 ? -7.447 2.703 -14.290 1.00 58.53 101 ARG A O 1
ATOM 811 N N . LEU A 1 102 ? -6.391 1.080 -15.490 1.00 58.28 102 LEU A N 1
ATOM 812 C CA . LEU A 1 102 ? -5.219 1.790 -16.042 1.00 58.28 102 LEU A CA 1
ATOM 813 C C . LEU A 1 102 ? -3.924 1.429 -15.293 1.00 58.28 102 LEU A C 1
ATOM 815 O O . LEU A 1 102 ? -3.675 1.851 -14.173 1.00 58.28 102 LEU A O 1
ATOM 819 N N . ASP A 1 103 ? -3.107 0.600 -15.946 1.00 64.62 103 ASP A N 1
ATOM 820 C CA . ASP A 1 103 ? -1.869 -0.006 -15.441 1.00 64.62 103 ASP A CA 1
ATOM 821 C C . ASP A 1 103 ? -0.603 0.598 -16.074 1.00 64.62 103 ASP A C 1
ATOM 823 O O . ASP A 1 103 ? 0.495 0.091 -15.870 1.00 64.62 103 ASP A O 1
ATOM 827 N N . LYS A 1 104 ? -0.741 1.672 -16.859 1.00 67.19 104 LYS A N 1
ATOM 828 C CA . LYS A 1 104 ? 0.340 2.191 -17.714 1.00 67.19 104 LYS A CA 1
ATOM 829 C C . LYS A 1 104 ? 1.350 3.081 -16.997 1.00 67.19 104 LYS A C 1
ATOM 831 O O . LYS A 1 104 ? 2.387 3.379 -17.582 1.00 67.19 104 LYS A O 1
ATOM 836 N N . THR A 1 105 ? 1.053 3.498 -15.770 1.00 70.31 105 THR A N 1
ATOM 837 C CA . THR A 1 105 ? 1.863 4.479 -15.039 1.00 70.31 105 THR A CA 1
ATOM 838 C C . THR A 1 105 ? 3.238 3.940 -14.672 1.00 70.31 105 THR A C 1
ATOM 840 O O . THR A 1 105 ? 4.208 4.686 -14.729 1.00 70.31 105 THR A O 1
ATOM 843 N N . LEU A 1 106 ? 3.331 2.655 -14.315 1.00 79.81 106 LEU A N 1
ATOM 844 C CA . LEU A 1 106 ? 4.563 2.023 -13.846 1.00 79.81 106 LEU A CA 1
ATOM 845 C C . LEU A 1 106 ? 4.807 0.696 -14.563 1.00 79.81 106 LEU A C 1
ATOM 847 O O . LEU A 1 106 ? 3.878 -0.029 -14.919 1.00 79.81 106 LEU A O 1
ATOM 851 N N . ASP A 1 107 ? 6.078 0.325 -14.707 1.00 88.25 107 ASP A N 1
ATOM 852 C CA . ASP A 1 107 ? 6.445 -1.047 -15.057 1.00 88.25 107 ASP A CA 1
ATOM 853 C C . ASP A 1 107 ? 6.306 -1.937 -13.816 1.00 88.25 107 ASP A C 1
ATOM 855 O O . ASP A 1 107 ? 7.292 -2.283 -13.162 1.00 88.25 107 ASP A O 1
ATOM 859 N N . TRP A 1 108 ? 5.066 -2.312 -13.490 1.00 87.94 108 TRP A N 1
ATOM 860 C CA . TRP A 1 108 ? 4.717 -3.094 -12.296 1.00 87.94 108 TRP A CA 1
ATOM 861 C C . TRP A 1 108 ? 5.510 -4.396 -12.157 1.00 87.94 108 TRP A C 1
ATOM 863 O O . TRP A 1 108 ? 5.758 -4.851 -11.046 1.00 87.94 108 TRP A O 1
ATOM 873 N N . LYS A 1 109 ? 5.961 -4.983 -13.275 1.00 89.56 109 LYS A N 1
ATOM 874 C CA . LYS A 1 109 ? 6.793 -6.199 -13.279 1.00 89.56 109 LYS A CA 1
ATOM 875 C C . LYS A 1 109 ? 8.207 -5.960 -12.755 1.00 89.56 109 LYS A C 1
ATOM 877 O O . LYS A 1 109 ? 8.885 -6.912 -12.384 1.00 89.56 109 LYS A O 1
ATOM 882 N N . SER A 1 110 ? 8.669 -4.715 -12.780 1.00 93.38 110 SER A N 1
ATOM 883 C CA . SER A 1 110 ? 9.994 -4.314 -12.308 1.00 93.38 110 SER A CA 1
ATOM 884 C C . SER A 1 110 ? 9.969 -3.719 -10.899 1.00 93.38 110 SER A C 1
ATOM 886 O O . SER A 1 110 ? 11.038 -3.470 -10.335 1.00 93.38 110 SER A O 1
ATOM 888 N N . ILE A 1 111 ? 8.787 -3.505 -10.315 1.00 94.44 111 ILE A N 1
ATOM 889 C CA . ILE A 1 111 ? 8.655 -3.041 -8.935 1.00 94.44 111 ILE A CA 1
ATOM 890 C C . ILE A 1 111 ? 9.090 -4.149 -7.974 1.00 94.44 111 ILE A C 1
ATOM 892 O O . ILE A 1 111 ? 8.734 -5.315 -8.126 1.00 94.44 111 ILE A O 1
ATOM 896 N N . SER A 1 112 ? 9.912 -3.784 -6.994 1.00 95.00 112 SER A N 1
ATOM 897 C CA . SER A 1 112 ? 10.409 -4.712 -5.983 1.00 95.00 112 SER A CA 1
ATOM 898 C C . SER A 1 112 ? 9.304 -5.131 -5.018 1.00 95.00 112 SER A C 1
ATOM 900 O O . SER A 1 112 ? 8.597 -4.286 -4.476 1.00 95.00 112 SER A O 1
ATOM 902 N N . LEU A 1 113 ? 9.234 -6.435 -4.749 1.00 94.75 113 LEU A N 1
ATOM 903 C CA . LEU A 1 113 ? 8.399 -7.019 -3.694 1.00 94.75 113 LEU A CA 1
ATOM 904 C C . LEU A 1 113 ? 9.124 -7.061 -2.335 1.00 94.75 113 LEU A C 1
ATOM 906 O O . LEU A 1 113 ? 8.533 -7.384 -1.312 1.00 94.75 113 LEU A O 1
ATOM 910 N N . GLU A 1 114 ? 10.424 -6.753 -2.324 1.00 94.50 114 GLU A N 1
ATOM 911 C CA . GLU A 1 114 ? 11.297 -6.859 -1.147 1.00 94.50 114 GLU A CA 1
ATOM 912 C C . GLU A 1 114 ? 11.564 -5.507 -0.482 1.00 94.50 114 GLU A C 1
ATOM 914 O O . GLU A 1 114 ? 12.101 -5.456 0.625 1.00 94.50 114 GLU A O 1
ATOM 919 N N . LYS A 1 115 ? 11.218 -4.402 -1.152 1.00 96.31 115 LYS A N 1
ATOM 920 C CA . LYS A 1 115 ? 11.349 -3.057 -0.594 1.00 96.31 115 LYS A CA 1
ATOM 921 C C . LYS A 1 115 ? 9.985 -2.515 -0.177 1.00 96.31 115 LYS A C 1
ATOM 923 O O . LYS A 1 115 ? 9.039 -2.624 -0.957 1.00 96.31 115 LYS A O 1
ATOM 928 N N . PRO A 1 116 ? 9.883 -1.914 1.017 1.00 97.12 116 PRO A N 1
ATOM 929 C CA . PRO A 1 116 ? 8.624 -1.362 1.479 1.00 97.12 116 PRO A CA 1
ATOM 930 C C . PRO A 1 116 ? 8.240 -0.140 0.648 1.00 97.12 116 PRO A C 1
ATOM 932 O O . PRO A 1 116 ? 9.081 0.690 0.303 1.00 97.12 116 PRO A O 1
ATOM 935 N N . VAL A 1 117 ? 6.951 -0.042 0.345 1.00 97.06 117 VAL A N 1
ATOM 936 C CA . VAL A 1 117 ? 6.333 1.107 -0.324 1.00 97.06 117 VAL A CA 1
ATOM 937 C C . VAL A 1 117 ? 6.010 2.191 0.694 1.00 97.06 117 VAL A C 1
ATOM 939 O O . VAL A 1 117 ? 6.162 3.383 0.423 1.00 97.06 117 VAL A O 1
ATOM 942 N N . LEU A 1 118 ? 5.576 1.783 1.883 1.00 95.94 118 LEU A N 1
ATOM 943 C CA . LEU A 1 118 ? 5.312 2.670 3.005 1.00 95.94 118 LEU A CA 1
ATOM 944 C C . LEU A 1 118 ? 5.437 1.907 4.324 1.00 95.94 118 LEU A C 1
ATOM 946 O O . LEU A 1 118 ? 5.400 0.678 4.340 1.00 95.94 118 LEU A O 1
ATOM 950 N N . ARG A 1 119 ? 5.550 2.643 5.424 1.00 94.94 119 ARG A N 1
ATOM 951 C CA . ARG A 1 119 ? 5.478 2.120 6.792 1.00 94.94 119 ARG A CA 1
ATOM 952 C C . ARG A 1 119 ? 4.319 2.781 7.524 1.00 94.94 119 ARG A C 1
ATOM 954 O O . ARG A 1 119 ? 4.082 3.973 7.321 1.00 94.94 119 ARG A O 1
ATOM 961 N N . ILE A 1 120 ? 3.611 2.023 8.356 1.00 93.44 120 ILE A N 1
ATOM 962 C CA . ILE A 1 120 ? 2.506 2.534 9.173 1.00 93.44 120 ILE A CA 1
ATOM 963 C C . ILE A 1 120 ? 2.819 2.489 10.663 1.00 93.44 120 ILE A C 1
ATOM 965 O O . ILE A 1 120 ? 3.477 1.579 11.146 1.00 93.44 120 ILE A O 1
ATOM 969 N N . GLU A 1 121 ? 2.318 3.452 11.423 1.00 91.12 121 GLU A N 1
ATOM 970 C CA . GLU A 1 121 ? 2.413 3.436 12.883 1.00 91.12 121 GLU A CA 1
ATOM 971 C C . GLU A 1 121 ? 1.050 3.794 13.481 1.00 91.12 121 GLU A C 1
ATOM 973 O O . GLU A 1 121 ? 0.498 4.846 13.140 1.00 91.12 121 GLU A O 1
ATOM 978 N N . PRO A 1 122 ? 0.465 2.944 14.346 1.00 87.56 122 PRO A N 1
ATOM 979 C CA . PRO A 1 122 ? -0.776 3.278 15.031 1.00 87.56 122 PRO A CA 1
ATOM 980 C C . PRO A 1 122 ? -0.610 4.545 15.877 1.00 87.56 122 PRO A C 1
ATOM 982 O O . PRO A 1 122 ? 0.318 4.651 16.675 1.00 87.56 122 PRO A O 1
ATOM 985 N N . VAL A 1 123 ? -1.528 5.499 15.717 1.00 88.75 123 VAL A N 1
ATOM 986 C CA . VAL A 1 123 ? -1.600 6.718 16.542 1.00 88.75 123 VAL A CA 1
ATOM 987 C C . VAL A 1 123 ? -2.772 6.621 17.520 1.00 88.75 123 VAL A C 1
ATOM 989 O O . VAL A 1 123 ? -2.651 7.001 18.682 1.00 88.75 123 VAL A O 1
ATOM 992 N N . SER A 1 124 ? -3.907 6.096 17.056 1.00 87.62 124 SER A N 1
ATOM 993 C CA . SER A 1 124 ? -5.083 5.742 17.860 1.00 87.62 124 SER A CA 1
ATOM 994 C C . SER A 1 124 ? -5.917 4.688 17.121 1.00 87.62 124 SER A C 1
ATOM 996 O O . SER A 1 124 ? -5.590 4.343 15.990 1.00 87.62 124 SER A O 1
ATOM 998 N N . GLU A 1 125 ? -7.032 4.226 17.698 1.00 86.00 125 GLU A N 1
ATOM 999 C CA . GLU A 1 125 ? -7.909 3.214 17.066 1.00 86.00 125 GLU A CA 1
ATOM 1000 C C . GLU A 1 125 ? -8.332 3.587 15.631 1.00 86.00 125 GLU A C 1
ATOM 1002 O O . GLU A 1 125 ? -8.317 2.751 14.728 1.00 86.00 125 GLU A O 1
ATOM 1007 N N . ASP A 1 126 ? -8.623 4.870 15.404 1.00 90.38 126 ASP A N 1
ATOM 1008 C CA . ASP A 1 126 ? -9.060 5.390 14.106 1.00 90.38 126 ASP A CA 1
ATOM 1009 C C . ASP A 1 126 ? -7.970 6.160 13.338 1.00 90.38 126 ASP A C 1
ATOM 1011 O O . ASP A 1 126 ? -8.280 6.817 12.347 1.00 90.38 126 ASP A O 1
ATOM 1015 N N . LYS A 1 127 ? -6.702 6.146 13.776 1.00 91.69 127 LYS A N 1
ATOM 1016 C CA . LYS A 1 127 ? -5.641 6.957 13.148 1.00 91.69 127 LYS A CA 1
ATOM 1017 C C . LYS A 1 127 ? -4.334 6.205 13.013 1.00 91.69 127 LYS A C 1
ATOM 1019 O O . LYS A 1 127 ? -3.843 5.626 13.981 1.00 91.69 127 LYS A O 1
ATOM 1024 N N . ILE A 1 128 ? -3.721 6.327 11.842 1.00 93.19 128 ILE A N 1
ATOM 1025 C CA . ILE A 1 128 ? -2.383 5.800 11.573 1.00 93.19 128 ILE A CA 1
ATOM 1026 C C . ILE A 1 128 ? -1.499 6.886 10.966 1.00 93.19 128 ILE A C 1
ATOM 1028 O O . ILE A 1 128 ? -1.948 7.694 10.154 1.00 93.19 128 ILE A O 1
ATOM 1032 N N . SER A 1 129 ? -0.237 6.898 11.376 1.00 92.00 129 SER A N 1
ATOM 1033 C CA . SER A 1 129 ? 0.827 7.634 10.706 1.00 92.00 129 SER A CA 1
ATOM 1034 C C . SER A 1 129 ? 1.336 6.799 9.537 1.00 92.00 129 SER A C 1
ATOM 1036 O O . SER A 1 129 ? 1.525 5.593 9.679 1.00 92.00 129 SER A O 1
ATOM 1038 N N . VAL A 1 130 ? 1.552 7.429 8.388 1.00 93.19 130 VAL A N 1
ATOM 1039 C CA . VAL A 1 130 ? 2.073 6.816 7.165 1.00 93.19 130 VAL A CA 1
ATOM 1040 C C . VAL A 1 130 ? 3.373 7.505 6.787 1.00 93.19 130 VAL A C 1
ATOM 1042 O O . VAL A 1 130 ? 3.374 8.698 6.482 1.00 93.19 130 VAL A O 1
ATOM 1045 N N . HIS A 1 131 ? 4.455 6.731 6.736 1.00 93.69 131 HIS A N 1
ATOM 1046 C CA . HIS A 1 131 ? 5.732 7.133 6.157 1.00 93.69 131 HIS A CA 1
ATOM 1047 C C . HIS A 1 131 ? 5.837 6.589 4.731 1.00 93.69 131 HIS A C 1
ATOM 1049 O O . HIS A 1 131 ? 6.057 5.392 4.524 1.00 93.69 131 HIS A O 1
ATOM 1055 N N . TRP A 1 132 ? 5.655 7.452 3.732 1.00 95.12 132 TRP A N 1
ATOM 1056 C CA . TRP A 1 132 ? 5.680 7.040 2.327 1.00 95.12 132 TRP A CA 1
ATOM 1057 C C . TRP A 1 132 ? 7.107 6.949 1.777 1.00 95.12 132 TRP A C 1
ATOM 1059 O O . TRP A 1 132 ? 7.872 7.912 1.846 1.00 95.12 132 TRP A O 1
ATOM 1069 N N . THR A 1 133 ? 7.442 5.799 1.189 1.00 95.56 133 THR A N 1
ATOM 1070 C CA . THR A 1 133 ? 8.731 5.557 0.520 1.00 95.56 133 THR A CA 1
ATOM 1071 C C . THR A 1 133 ? 8.604 5.615 -1.002 1.00 95.56 133 THR A C 1
ATOM 1073 O O . THR A 1 133 ? 9.522 6.101 -1.658 1.00 95.56 133 THR A O 1
ATOM 1076 N N . GLY A 1 134 ? 7.479 5.157 -1.558 1.00 94.06 134 GLY A N 1
ATOM 1077 C CA . GLY A 1 134 ? 7.268 5.008 -2.999 1.00 94.06 134 GLY A CA 1
ATOM 1078 C C . GLY A 1 134 ? 7.687 3.632 -3.520 1.00 94.06 134 GLY A C 1
ATOM 1079 O O . GLY A 1 134 ? 8.195 2.782 -2.788 1.00 94.06 134 GLY A O 1
ATOM 1080 N N . PHE A 1 135 ? 7.467 3.387 -4.808 1.00 95.38 135 PHE A N 1
ATOM 1081 C CA . PHE A 1 135 ? 7.697 2.083 -5.426 1.00 95.38 135 PHE A CA 1
ATOM 1082 C C . PHE A 1 135 ? 9.120 1.983 -5.964 1.00 95.38 135 PHE A C 1
ATOM 1084 O O . PHE A 1 135 ? 9.478 2.636 -6.940 1.00 95.38 135 PHE A O 1
ATOM 1091 N N . TYR A 1 136 ? 9.961 1.148 -5.357 1.00 97.12 136 TYR A N 1
ATOM 1092 C CA . TYR A 1 136 ? 11.304 0.933 -5.892 1.00 97.12 136 TYR A CA 1
ATOM 1093 C C . TYR A 1 136 ? 11.267 0.066 -7.153 1.00 97.12 136 TYR A C 1
ATOM 1095 O O . TYR A 1 136 ? 10.906 -1.110 -7.097 1.00 97.12 136 TYR A O 1
ATOM 1103 N N . ASN A 1 137 ? 11.729 0.618 -8.270 1.00 96.31 137 ASN A N 1
ATOM 1104 C CA . ASN A 1 137 ? 11.888 -0.102 -9.521 1.00 96.31 137 ASN A CA 1
ATOM 1105 C C . ASN A 1 137 ? 13.285 -0.727 -9.602 1.00 96.31 137 ASN A C 1
ATOM 1107 O O . ASN A 1 137 ? 14.300 -0.039 -9.729 1.00 96.31 137 ASN A O 1
ATOM 1111 N N . SER A 1 138 ? 13.342 -2.055 -9.564 1.00 95.81 138 SER A N 1
ATOM 1112 C CA . SER A 1 138 ? 14.590 -2.823 -9.572 1.00 95.81 138 SER A CA 1
ATOM 1113 C C . SER A 1 138 ? 15.338 -2.748 -10.905 1.00 95.81 138 SER A C 1
ATOM 1115 O O . SER A 1 138 ? 16.559 -2.906 -10.928 1.00 95.81 138 SER A O 1
ATOM 1117 N N . ARG A 1 139 ? 14.634 -2.488 -12.016 1.00 95.12 139 ARG A N 1
ATOM 1118 C CA . ARG A 1 139 ? 15.234 -2.396 -13.354 1.00 95.12 139 ARG A CA 1
ATOM 1119 C C . ARG A 1 139 ? 16.026 -1.105 -13.518 1.00 95.12 139 ARG A C 1
ATOM 1121 O O . ARG A 1 139 ? 17.180 -1.151 -13.934 1.00 95.12 139 ARG A O 1
ATOM 1128 N N . ILE A 1 140 ? 15.412 0.031 -13.189 1.00 95.19 140 ILE A N 1
ATOM 1129 C CA . ILE A 1 140 ? 16.040 1.358 -13.329 1.00 95.19 140 ILE A CA 1
ATOM 1130 C C . ILE A 1 140 ? 16.733 1.836 -12.046 1.00 95.19 140 ILE A C 1
ATOM 1132 O O . ILE A 1 140 ? 17.458 2.825 -12.072 1.00 95.19 140 ILE A O 1
ATOM 1136 N N . LYS A 1 141 ? 16.583 1.093 -10.942 1.00 95.81 141 LYS A N 1
ATOM 1137 C CA . LYS A 1 141 ? 17.188 1.344 -9.625 1.00 95.81 141 LYS A CA 1
ATOM 1138 C C . LYS A 1 141 ? 16.774 2.669 -8.978 1.00 95.81 141 LYS A C 1
ATOM 1140 O O . LYS A 1 141 ? 17.529 3.216 -8.174 1.00 95.81 141 LYS A O 1
ATOM 1145 N N . THR A 1 142 ? 15.575 3.154 -9.274 1.00 96.50 142 THR A N 1
ATOM 1146 C CA . THR A 1 142 ? 15.024 4.401 -8.726 1.00 96.50 142 THR A CA 1
ATOM 1147 C C . THR A 1 142 ? 13.707 4.156 -7.999 1.00 96.50 142 THR A C 1
ATOM 1149 O O . THR A 1 142 ? 13.100 3.095 -8.126 1.00 96.50 142 THR A O 1
ATOM 1152 N N . VAL A 1 143 ? 13.280 5.142 -7.212 1.00 94.69 143 VAL A N 1
ATOM 1153 C CA . VAL A 1 143 ? 11.944 5.177 -6.609 1.00 94.69 143 VAL A CA 1
ATOM 1154 C C . VAL A 1 143 ? 10.995 5.872 -7.579 1.00 94.69 143 VAL A C 1
ATOM 1156 O O . VAL A 1 143 ? 11.277 6.981 -8.027 1.00 94.69 143 VAL A O 1
ATOM 1159 N N . GLU A 1 144 ? 9.890 5.213 -7.894 1.00 92.19 144 GLU A N 1
ATOM 1160 C CA . GLU A 1 144 ? 8.768 5.749 -8.655 1.00 92.19 144 GLU A CA 1
ATOM 1161 C C . GLU A 1 144 ? 7.645 6.168 -7.694 1.00 92.19 144 GLU A C 1
ATOM 1163 O O . GLU A 1 144 ? 7.440 5.538 -6.656 1.00 92.19 144 GLU A O 1
ATOM 1168 N N . ILE A 1 145 ? 6.929 7.246 -8.024 1.00 90.12 145 ILE A N 1
ATOM 1169 C CA . ILE A 1 145 ? 5.974 7.922 -7.122 1.00 90.12 145 ILE A CA 1
ATOM 1170 C C . ILE A 1 145 ? 6.630 8.253 -5.760 1.00 90.12 145 ILE A C 1
ATOM 1172 O O . ILE A 1 145 ? 6.215 7.737 -4.721 1.00 90.12 145 ILE A O 1
ATOM 1176 N N . PRO A 1 146 ? 7.709 9.060 -5.734 1.00 90.44 146 PRO A N 1
ATOM 1177 C CA . PRO A 1 146 ? 8.365 9.448 -4.485 1.00 90.44 146 PRO A CA 1
ATOM 1178 C C . PRO A 1 146 ? 7.534 10.434 -3.647 1.00 90.44 146 PRO A C 1
ATOM 1180 O O . PRO A 1 146 ? 7.787 10.589 -2.450 1.00 90.44 146 PRO A O 1
ATOM 1183 N N . GLU A 1 147 ? 6.558 11.116 -4.248 1.00 88.38 147 GLU A N 1
ATOM 1184 C CA . GLU A 1 147 ? 5.626 11.998 -3.554 1.00 88.38 147 GLU A CA 1
ATOM 1185 C C . GLU A 1 147 ? 4.556 11.190 -2.815 1.00 88.38 147 GLU A C 1
ATOM 1187 O O . GLU A 1 147 ? 3.971 10.257 -3.362 1.00 88.38 147 GLU A O 1
ATOM 1192 N N . ASN A 1 148 ? 4.275 11.564 -1.565 1.00 89.56 148 ASN A N 1
ATOM 1193 C CA . ASN A 1 148 ? 3.280 10.874 -0.753 1.00 89.56 148 ASN A CA 1
ATOM 1194 C C . ASN A 1 148 ? 1.854 11.167 -1.275 1.00 89.56 148 ASN A C 1
ATOM 1196 O O . ASN A 1 148 ? 1.419 12.321 -1.228 1.00 89.56 148 ASN A O 1
ATOM 1200 N N . PRO A 1 149 ? 1.095 10.144 -1.710 1.00 89.19 149 PRO A N 1
ATOM 1201 C CA . PRO A 1 149 ? -0.219 10.323 -2.322 1.00 89.19 149 PRO A CA 1
ATOM 1202 C C . PRO A 1 149 ? -1.330 10.624 -1.301 1.00 89.19 149 PRO A C 1
ATOM 1204 O O . PRO A 1 149 ? -2.455 10.934 -1.689 1.00 89.19 149 PRO A O 1
ATOM 1207 N N . PHE A 1 150 ? -1.040 10.537 0.001 1.00 88.19 150 PHE A N 1
ATOM 1208 C CA . PHE A 1 150 ? -1.973 10.866 1.081 1.00 88.19 150 PHE A CA 1
ATOM 1209 C C . PHE A 1 150 ? -1.942 12.349 1.475 1.00 88.19 150 PHE A C 1
ATOM 1211 O O . PHE A 1 150 ? -2.687 12.754 2.362 1.00 88.19 150 PHE A O 1
ATOM 1218 N N . ILE A 1 151 ? -1.088 13.165 0.856 1.00 78.94 151 ILE A N 1
ATOM 1219 C CA . ILE A 1 151 ? -0.801 14.520 1.323 1.00 78.94 151 ILE A CA 1
ATOM 1220 C C . ILE A 1 151 ? -1.289 15.578 0.338 1.00 78.94 151 ILE A C 1
ATOM 1222 O O . ILE A 1 151 ? -1.005 15.517 -0.853 1.00 78.94 151 ILE A O 1
ATOM 1226 N N . ILE A 1 152 ? -1.938 16.616 0.873 1.00 62.72 152 ILE A N 1
ATOM 1227 C CA . ILE A 1 152 ? -2.331 17.819 0.120 1.00 62.72 152 ILE A CA 1
ATOM 1228 C C . ILE A 1 152 ? -1.198 18.884 0.125 1.00 62.72 152 ILE A C 1
ATOM 1230 O O . ILE A 1 152 ? -1.172 19.753 -0.739 1.00 62.72 152 ILE A O 1
ATOM 1234 N N . GLU A 1 153 ? -0.200 18.796 1.025 1.00 57.62 153 GLU A N 1
ATOM 1235 C CA . GLU A 1 153 ? 0.859 19.817 1.235 1.00 57.62 153 GLU A CA 1
ATOM 1236 C C . GLU A 1 153 ? 2.305 19.284 1.505 1.00 57.62 153 GLU A C 1
ATOM 1238 O O . GLU A 1 153 ? 2.966 19.675 2.466 1.00 57.62 153 GLU A O 1
ATOM 1243 N N . GLY A 1 154 ? 2.844 18.391 0.665 1.00 54.88 154 GLY A N 1
ATOM 1244 C CA . GLY A 1 154 ? 4.299 18.156 0.513 1.00 54.88 154 GLY A CA 1
ATOM 1245 C C . GLY A 1 154 ? 5.139 17.538 1.658 1.00 54.88 154 GLY A C 1
ATOM 1246 O O . GLY A 1 154 ? 6.367 17.568 1.562 1.00 54.88 154 GLY A O 1
ATOM 1247 N N . LYS A 1 155 ? 4.563 16.986 2.734 1.00 62.62 155 LYS A N 1
ATOM 1248 C CA . LYS A 1 155 ? 5.323 16.248 3.779 1.00 62.62 155 LYS A CA 1
ATOM 1249 C C . LYS A 1 155 ? 5.634 14.797 3.344 1.00 62.62 155 LYS A C 1
ATOM 1251 O O . LYS A 1 155 ? 5.215 14.372 2.278 1.00 62.62 155 LYS A O 1
ATOM 1256 N N . ARG A 1 156 ? 6.426 14.035 4.109 1.00 63.19 156 ARG A N 1
ATOM 1257 C CA . ARG A 1 156 ? 6.634 12.580 3.874 1.00 63.19 156 ARG A CA 1
ATOM 1258 C C . ARG A 1 156 ? 5.857 11.713 4.855 1.00 63.19 156 ARG A C 1
ATOM 1260 O O . ARG A 1 156 ? 5.340 10.674 4.452 1.00 63.19 156 ARG A O 1
ATOM 1267 N N . ASP A 1 157 ? 5.738 12.197 6.085 1.00 75.75 157 ASP A N 1
ATOM 1268 C CA . ASP A 1 157 ? 4.895 11.626 7.127 1.00 75.75 157 ASP A CA 1
ATOM 1269 C C . ASP A 1 157 ? 3.532 12.298 7.116 1.00 75.75 157 ASP A C 1
ATOM 1271 O O . ASP A 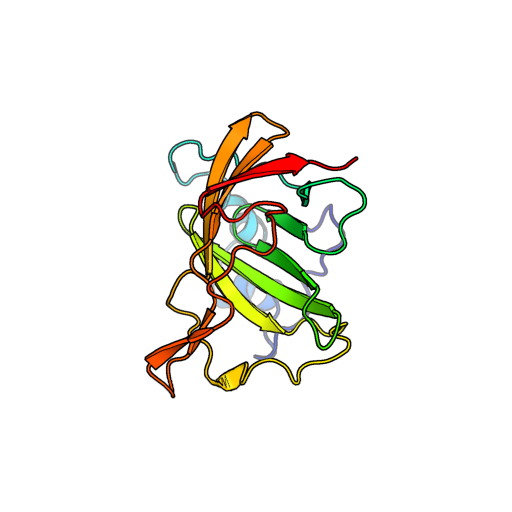1 157 ? 3.439 13.528 7.006 1.00 75.75 157 ASP A O 1
ATOM 1275 N N . HIS A 1 158 ? 2.481 11.495 7.248 1.00 87.12 158 HIS A N 1
ATOM 1276 C CA . HIS A 1 158 ? 1.120 12.005 7.308 1.00 87.12 158 HIS A CA 1
ATOM 1277 C C . HIS A 1 158 ? 0.202 11.124 8.134 1.00 87.12 158 HIS A C 1
ATOM 1279 O O . HIS A 1 158 ? 0.329 9.905 8.116 1.00 87.12 158 HIS A O 1
ATOM 1285 N N . ILE A 1 159 ? -0.749 11.743 8.826 1.00 90.69 159 ILE A N 1
ATOM 1286 C CA . ILE A 1 159 ? -1.769 11.018 9.581 1.00 90.69 159 ILE A CA 1
ATOM 1287 C C . ILE A 1 159 ? -2.993 10.857 8.690 1.00 90.69 159 ILE A C 1
ATOM 1289 O O . ILE A 1 159 ? -3.538 11.848 8.206 1.00 90.69 159 ILE A O 1
ATOM 1293 N N . ILE A 1 160 ? -3.439 9.617 8.515 1.00 92.75 160 ILE A N 1
ATOM 1294 C CA . ILE A 1 160 ? -4.700 9.294 7.849 1.00 92.75 160 ILE A CA 1
ATOM 1295 C C . ILE A 1 160 ? -5.688 8.699 8.848 1.00 92.75 160 ILE A C 1
ATOM 1297 O O . ILE A 1 160 ? -5.306 8.063 9.835 1.00 92.75 160 ILE A O 1
ATOM 1301 N N . GLU A 1 161 ? -6.970 8.941 8.595 1.00 93.25 161 GLU A N 1
ATOM 1302 C CA . GLU A 1 161 ? -8.059 8.595 9.500 1.00 93.25 161 GLU A CA 1
ATOM 1303 C C . GLU A 1 161 ? -8.899 7.456 8.923 1.00 93.25 161 GLU A C 1
ATOM 1305 O O . GLU A 1 161 ? -9.077 7.333 7.707 1.00 93.25 161 GLU A O 1
ATOM 1310 N N . LYS A 1 162 ? -9.416 6.612 9.814 1.00 94.38 162 LYS A N 1
ATOM 1311 C CA . LYS A 1 162 ? -10.324 5.527 9.472 1.00 94.38 162 LYS A CA 1
ATOM 1312 C C . LYS A 1 162 ? -11.675 6.099 9.052 1.00 94.38 162 LYS A C 1
ATOM 1314 O O . LYS A 1 162 ? -12.312 6.858 9.781 1.00 94.38 162 LYS A O 1
ATOM 1319 N N . CYS A 1 163 ? -12.125 5.700 7.875 1.00 91.75 163 CYS A N 1
ATOM 1320 C CA . CYS A 1 163 ? -13.408 6.079 7.317 1.00 91.75 163 CYS A CA 1
ATOM 1321 C C . CYS A 1 163 ? -14.499 5.092 7.721 1.00 91.75 163 CYS A C 1
ATOM 1323 O O . CYS A 1 163 ? -14.266 3.884 7.788 1.00 91.75 163 CYS A O 1
ATOM 1325 N N . LYS A 1 164 ? -15.678 5.646 8.008 1.00 80.12 164 LYS A N 1
ATOM 1326 C CA . LYS A 1 164 ? -16.890 4.906 8.370 1.00 80.12 164 LYS A CA 1
ATOM 1327 C C . LYS A 1 164 ? -17.676 4.488 7.138 1.00 80.12 164 LYS A C 1
ATOM 1329 O O . LYS A 1 164 ? -17.694 5.281 6.170 1.00 80.12 164 LYS A O 1
#

pLDDT: mean 81.68, std 15.4, range [39.03, 97.31]

Radius of gyration: 18.16 Å; chains: 1; bounding box: 35×56×39 Å

Secondary structure (DSSP, 8-state):
-GGGT--TT-B-TTS-BHHHHHHHTT--TTHHHHGGG-----------EEEESSTT-S-EEEE-SSSEEEEEEEETTEEEEEEEEEETTEEEEEEE-TT-B--TTS-GGGB-SSSEEEEEEEEETTEEEEEE--EEETTTTEEES-S-TT-SSS-SEEEEEEE-

Sequence (164 aa):
MIDSGADPFEKNFENISAFDYAKEHNVSFLSLFNDRKHDNKEDTVIVEGIYKNDCKSETGLIILDAENAYLDLMTHDGYVRLVMAIKNNDIFFNSLAAITRLDKTLDWKSISLEKPVLRIEPVSEDKISVHWTGFYNSRIKTVEIPENPFIIEGKRDHIIEKCK